Protein AF-A0A317MEE3-F1 (afdb_monomer_lite)

pLDDT: mean 72.63, std 11.39, range [34.5, 89.0]

Foldseek 3Di:
DPPVVVVVVLVVQLVVQLVVQLVVLLVVLVPDPPPDPVSVVSNVCSNVVSNVRSVVVSVVVVVVVVVVVVVVVVVVLVVQVVVLVVVVVDPPDDPVVSVVSVVVSVVVVVVVVVVVVVVVVD

Secondary structure (DSSP, 8-state):
--HHHHHHHHHHHHHHHHHHHHHHHHHHHHTS-TT-THHHHHHHHHHHHHHHHHHHHHHHHHHHHHHHHHHHHHHHHHHHHHHHHHHTTSTT--HHHHHHHHHHHHHHHHHHHHHHHHHHH-

Sequence (122 aa):
MDQMTSHHESQTYAHIVGACSGTLILVIAREIPDTYWIKSYLIMTAPSISVYLSTIANEIKSYVIKRYHHVKSLREERRIIRRIKALNKYPHVTDKDINLLTKMVSDARIREIKKMINSLVD

Radius of gyration: 25.65 Å; chains: 1; bounding box: 55×22×71 Å

Structure (mmCIF, N/CA/C/O backbone):
data_AF-A0A317MEE3-F1
#
_entry.id   AF-A0A317MEE3-F1
#
loop_
_atom_site.group_PDB
_atom_site.id
_atom_site.type_symbol
_atom_site.label_atom_id
_atom_site.label_alt_id
_atom_site.label_comp_id
_atom_site.label_asym_id
_atom_site.label_entity_id
_atom_site.label_seq_id
_atom_site.pdbx_PDB_ins_code
_atom_site.Cartn_x
_atom_site.Cartn_y
_atom_site.Cartn_z
_atom_site.occupancy
_atom_site.B_iso_or_equiv
_atom_site.auth_seq_id
_atom_site.auth_comp_id
_atom_site.auth_asym_id
_atom_site.auth_atom_id
_atom_site.pdbx_PDB_model_num
ATOM 1 N N . MET A 1 1 ? 9.757 -12.277 10.134 1.00 40.19 1 MET A N 1
ATOM 2 C CA . MET A 1 1 ? 10.033 -13.209 9.017 1.00 40.19 1 MET A CA 1
ATOM 3 C C . MET A 1 1 ? 9.359 -12.785 7.699 1.00 40.19 1 MET A C 1
ATOM 5 O O . MET A 1 1 ? 9.408 -13.558 6.759 1.00 40.19 1 MET A O 1
ATOM 9 N N . ASP A 1 2 ? 8.845 -11.548 7.564 1.00 42.22 2 ASP A N 1
ATOM 10 C CA . ASP A 1 2 ? 8.135 -11.079 6.347 1.00 42.22 2 ASP A CA 1
ATOM 11 C C . ASP A 1 2 ? 8.980 -10.230 5.373 1.00 42.22 2 ASP A C 1
ATOM 13 O O . ASP A 1 2 ? 8.515 -9.852 4.301 1.00 42.22 2 ASP A O 1
ATOM 17 N N . GLN A 1 3 ? 10.231 -9.900 5.716 1.00 39.50 3 GLN A N 1
ATOM 18 C CA . GLN A 1 3 ? 11.113 -9.110 4.839 1.00 39.50 3 GLN A CA 1
ATOM 19 C C . GLN A 1 3 ? 11.786 -9.940 3.735 1.00 39.50 3 GLN A C 1
ATOM 21 O O . GLN A 1 3 ? 12.207 -9.385 2.724 1.00 39.50 3 GLN A O 1
ATOM 26 N N . MET A 1 4 ? 11.883 -11.263 3.900 1.00 34.50 4 MET A N 1
ATOM 27 C CA . MET A 1 4 ? 12.618 -12.120 2.962 1.00 34.50 4 MET A CA 1
ATOM 28 C C . MET A 1 4 ? 11.780 -12.502 1.731 1.00 34.50 4 MET A C 1
ATOM 30 O O . MET A 1 4 ? 12.324 -12.701 0.649 1.00 34.50 4 MET A O 1
ATOM 34 N N . THR A 1 5 ? 10.451 -12.528 1.861 1.00 49.00 5 THR A N 1
ATOM 35 C CA . THR A 1 5 ? 9.514 -12.822 0.763 1.00 49.00 5 THR A CA 1
ATOM 36 C C . THR A 1 5 ? 9.266 -11.609 -0.137 1.00 49.00 5 THR A C 1
ATOM 38 O O . THR A 1 5 ? 9.173 -11.758 -1.353 1.00 49.00 5 THR A O 1
ATOM 41 N N . SER A 1 6 ? 9.247 -10.394 0.423 1.00 49.41 6 SER A N 1
ATOM 42 C CA . SER A 1 6 ? 9.009 -9.163 -0.347 1.00 49.41 6 SER A CA 1
ATOM 43 C C . SER A 1 6 ? 10.169 -8.801 -1.282 1.00 49.41 6 SER A C 1
ATOM 45 O O . SER A 1 6 ? 9.936 -8.344 -2.404 1.00 49.41 6 SER A O 1
ATOM 47 N N . HIS A 1 7 ? 11.416 -9.057 -0.867 1.00 50.28 7 HIS A N 1
ATOM 48 C CA . HIS A 1 7 ? 12.593 -8.881 -1.720 1.00 50.28 7 HIS A CA 1
ATOM 49 C C . HIS A 1 7 ? 12.608 -9.864 -2.890 1.00 50.28 7 HIS A C 1
ATOM 51 O O . HIS A 1 7 ? 12.935 -9.465 -4.007 1.00 50.28 7 HIS A O 1
ATOM 57 N N . HIS A 1 8 ? 12.205 -11.116 -2.660 1.00 50.62 8 HIS A N 1
ATOM 58 C CA . HIS A 1 8 ? 12.181 -12.126 -3.711 1.00 50.62 8 HIS A CA 1
ATOM 59 C C . HIS A 1 8 ? 11.106 -11.816 -4.763 1.00 50.62 8 HIS A C 1
ATOM 61 O O . HIS A 1 8 ? 11.408 -11.790 -5.951 1.00 50.62 8 HIS A O 1
ATOM 67 N N . GLU A 1 9 ? 9.893 -11.435 -4.347 1.00 54.97 9 GLU A N 1
ATOM 68 C CA . GLU A 1 9 ? 8.829 -11.017 -5.274 1.00 54.97 9 GLU A CA 1
ATOM 69 C C . GLU A 1 9 ? 9.159 -9.725 -6.037 1.00 54.97 9 GLU A C 1
ATOM 71 O O . GLU A 1 9 ? 8.780 -9.567 -7.200 1.00 54.97 9 GLU A O 1
ATOM 76 N N . SER A 1 10 ? 9.853 -8.780 -5.394 1.00 54.75 10 SER A N 1
ATOM 77 C CA . SER A 1 10 ? 10.308 -7.543 -6.037 1.00 54.75 10 SER A CA 1
ATOM 78 C C . SER A 1 10 ? 11.385 -7.825 -7.090 1.00 54.75 10 SER A C 1
ATOM 80 O O . SER A 1 10 ? 11.297 -7.297 -8.198 1.00 54.75 10 SER A O 1
ATOM 82 N N . GLN A 1 11 ? 12.333 -8.720 -6.795 1.00 59.03 11 GLN A N 1
ATOM 83 C CA . GLN A 1 11 ? 13.357 -9.160 -7.746 1.00 59.03 11 GLN A CA 1
ATOM 84 C C . GLN A 1 11 ? 12.752 -9.943 -8.915 1.00 59.03 11 GLN A C 1
ATOM 86 O O . GLN A 1 11 ? 13.044 -9.633 -10.066 1.00 59.03 11 GLN A O 1
ATOM 91 N N . THR A 1 12 ? 11.853 -10.898 -8.664 1.00 60.41 12 THR A N 1
ATOM 92 C CA . THR A 1 12 ? 11.181 -11.660 -9.728 1.00 60.41 12 THR A CA 1
ATOM 93 C C . THR A 1 12 ? 10.375 -10.747 -10.653 1.00 60.41 12 THR A C 1
ATOM 95 O O . THR A 1 12 ? 10.447 -10.886 -11.872 1.00 60.41 12 THR A O 1
ATOM 98 N N . TYR A 1 13 ? 9.658 -9.762 -10.105 1.00 57.88 13 TYR A N 1
ATOM 99 C CA . TYR A 1 13 ? 8.914 -8.788 -10.904 1.00 57.88 13 TYR A CA 1
ATOM 100 C C . TYR A 1 13 ? 9.840 -7.886 -11.734 1.00 57.88 13 TYR A C 1
ATOM 102 O O . TYR A 1 13 ? 9.590 -7.681 -12.920 1.00 57.88 13 TYR A O 1
ATOM 110 N N . ALA A 1 14 ? 10.935 -7.404 -11.142 1.00 58.25 14 ALA A N 1
ATOM 111 C CA . ALA A 1 14 ? 11.968 -6.634 -11.831 1.00 58.25 14 ALA A CA 1
ATOM 112 C C . ALA A 1 14 ? 12.597 -7.417 -12.999 1.00 58.25 14 ALA A C 1
ATOM 114 O O . ALA A 1 14 ? 12.735 -6.893 -14.103 1.00 58.25 14 ALA A O 1
ATOM 115 N N . HIS A 1 15 ? 12.897 -8.702 -12.796 1.00 58.69 15 HIS A N 1
ATOM 116 C CA . HIS A 1 15 ? 13.420 -9.576 -13.846 1.00 58.69 15 HIS A CA 1
ATOM 117 C C . HIS A 1 15 ? 12.414 -9.810 -14.979 1.00 58.69 15 HIS A C 1
ATOM 119 O O . HIS A 1 15 ? 12.797 -9.754 -16.146 1.00 58.69 15 HIS A O 1
ATOM 125 N N . ILE A 1 16 ? 11.133 -10.022 -14.664 1.00 63.50 16 ILE A N 1
ATOM 126 C CA . ILE A 1 16 ? 10.081 -10.216 -15.675 1.00 63.50 16 ILE A CA 1
ATOM 127 C C . ILE A 1 16 ? 9.852 -8.928 -16.477 1.00 63.50 16 ILE A C 1
ATOM 129 O O . ILE A 1 16 ? 9.794 -8.970 -17.703 1.00 63.50 16 ILE A O 1
ATOM 133 N N . VAL A 1 17 ? 9.772 -7.772 -15.813 1.00 62.69 17 VAL A N 1
ATOM 134 C CA . VAL A 1 17 ? 9.616 -6.468 -16.480 1.00 62.69 17 VAL A CA 1
ATOM 135 C C . VAL A 1 17 ? 10.856 -6.124 -17.303 1.00 62.69 17 VAL A C 1
ATOM 137 O O . VAL A 1 17 ? 10.729 -5.638 -18.427 1.00 62.69 17 VAL A O 1
ATOM 140 N N . GLY A 1 18 ? 12.049 -6.432 -16.798 1.00 60.69 18 GLY A N 1
ATOM 141 C CA . GLY A 1 18 ? 13.298 -6.277 -17.534 1.00 60.69 18 GLY A CA 1
ATOM 142 C C . GLY A 1 18 ? 13.337 -7.146 -18.798 1.00 60.69 18 GLY A C 1
ATOM 143 O O . GLY A 1 18 ? 13.599 -6.648 -19.895 1.00 60.69 18 GLY A O 1
ATOM 144 N N . ALA A 1 19 ? 12.987 -8.427 -18.686 1.00 64.69 19 ALA A N 1
ATOM 145 C CA . ALA A 1 19 ? 12.954 -9.349 -19.820 1.00 64.69 19 ALA A CA 1
ATOM 146 C C . ALA A 1 19 ? 11.881 -8.971 -20.859 1.00 64.69 19 ALA A C 1
ATOM 148 O O . ALA A 1 19 ? 12.162 -8.947 -22.060 1.00 64.69 19 ALA A O 1
ATOM 149 N N . CYS A 1 20 ? 10.672 -8.609 -20.417 1.00 62.75 20 CYS A N 1
ATOM 150 C CA . CYS A 1 20 ? 9.588 -8.170 -21.302 1.00 62.75 20 CYS A CA 1
ATOM 151 C C . CYS A 1 20 ? 9.892 -6.830 -21.987 1.00 62.75 20 CYS A C 1
ATOM 153 O O . CYS A 1 20 ? 9.586 -6.657 -23.161 1.00 62.75 20 CYS A O 1
ATOM 155 N N . SER A 1 21 ? 10.519 -5.878 -21.292 1.00 61.44 21 SER A N 1
ATOM 156 C CA . SER A 1 21 ? 10.883 -4.586 -21.891 1.00 61.44 21 SER A CA 1
ATOM 157 C C . SER A 1 21 ? 12.034 -4.714 -22.890 1.00 61.44 21 SER A C 1
ATOM 159 O O . SER A 1 21 ? 11.952 -4.155 -23.980 1.00 61.44 21 SER A O 1
ATOM 161 N N . GLY A 1 22 ? 13.068 -5.503 -22.579 1.00 64.56 22 GLY A N 1
ATOM 162 C CA . GLY A 1 22 ? 14.185 -5.749 -23.497 1.00 64.56 22 GLY A CA 1
ATOM 163 C C . GLY A 1 22 ? 13.748 -6.469 -24.776 1.00 64.56 22 GLY A C 1
ATOM 164 O O . GLY A 1 22 ? 14.172 -6.103 -25.872 1.00 64.56 22 GLY A O 1
ATOM 165 N N . THR A 1 23 ? 12.841 -7.443 -24.658 1.00 69.19 23 THR A N 1
ATOM 166 C CA . THR A 1 23 ? 12.260 -8.134 -25.821 1.00 69.19 23 THR A CA 1
ATOM 167 C C . THR A 1 23 ? 11.364 -7.217 -26.652 1.00 69.19 23 THR A C 1
ATOM 169 O O . THR A 1 23 ? 11.473 -7.238 -27.875 1.00 69.19 23 THR A O 1
ATOM 172 N N . LEU A 1 24 ? 10.556 -6.348 -26.033 1.00 67.25 24 LEU A N 1
ATOM 173 C CA . LEU A 1 24 ? 9.744 -5.365 -26.758 1.00 67.25 24 LEU A CA 1
ATOM 174 C C . LEU A 1 24 ? 10.613 -4.366 -27.544 1.00 67.25 24 LEU A C 1
ATOM 176 O O . LEU A 1 24 ? 10.334 -4.086 -28.708 1.00 67.25 24 LEU A O 1
ATOM 180 N N . ILE A 1 25 ? 11.697 -3.873 -26.935 1.00 66.44 25 ILE A N 1
ATOM 181 C CA . ILE A 1 25 ? 12.644 -2.954 -27.587 1.00 66.44 25 ILE A CA 1
ATOM 182 C C . ILE A 1 25 ? 13.333 -3.639 -28.774 1.00 66.44 25 ILE A C 1
ATOM 184 O O . ILE A 1 25 ? 13.480 -3.026 -29.827 1.00 66.44 25 ILE A O 1
ATOM 188 N N . LEU A 1 26 ? 13.702 -4.917 -28.645 1.00 65.12 26 LEU A N 1
ATOM 189 C CA . LEU A 1 26 ? 14.283 -5.703 -29.739 1.00 65.12 26 LEU A CA 1
ATOM 190 C C . LEU A 1 26 ? 13.292 -5.960 -30.882 1.00 65.12 26 LEU A C 1
ATOM 192 O O . LEU A 1 26 ? 13.689 -5.923 -32.046 1.00 65.12 26 LEU A O 1
ATOM 196 N N . VAL A 1 27 ? 12.015 -6.205 -30.574 1.00 71.00 27 VAL A N 1
ATOM 197 C CA . VAL A 1 27 ? 10.959 -6.365 -31.588 1.00 71.00 27 VAL A CA 1
ATOM 198 C C . VAL A 1 27 ? 10.742 -5.055 -32.347 1.00 71.00 27 VAL A C 1
ATOM 200 O O . VAL A 1 27 ? 10.731 -5.064 -33.573 1.00 71.00 27 VAL A O 1
ATOM 203 N N . ILE A 1 28 ? 10.676 -3.921 -31.646 1.00 68.75 28 ILE A N 1
ATOM 204 C CA . ILE A 1 28 ? 10.561 -2.595 -32.274 1.00 68.75 28 ILE A CA 1
ATOM 205 C C . ILE A 1 28 ? 11.814 -2.274 -33.098 1.00 68.75 28 ILE A C 1
ATOM 207 O O . ILE A 1 28 ? 11.708 -1.774 -34.213 1.00 68.75 28 ILE A O 1
ATOM 211 N N . ALA A 1 29 ? 13.007 -2.607 -32.596 1.00 63.47 29 ALA A N 1
ATOM 212 C CA . ALA A 1 29 ? 14.255 -2.413 -33.329 1.00 63.47 29 ALA A CA 1
ATOM 213 C C . ALA A 1 29 ? 14.310 -3.243 -34.623 1.00 63.47 29 ALA A C 1
ATOM 215 O O . ALA A 1 29 ? 14.901 -2.794 -35.603 1.00 63.47 29 ALA A O 1
ATOM 216 N N . ARG A 1 30 ? 13.700 -4.437 -34.654 1.00 63.53 30 ARG A N 1
ATOM 217 C CA . ARG A 1 30 ? 13.648 -5.293 -35.852 1.00 63.53 30 ARG A CA 1
ATOM 218 C C . ARG A 1 30 ? 12.810 -4.702 -36.985 1.00 63.53 30 ARG A C 1
ATOM 220 O O . ARG A 1 30 ? 13.190 -4.898 -38.133 1.00 63.53 30 ARG A O 1
ATOM 227 N N . GLU A 1 31 ? 11.759 -3.954 -36.665 1.00 70.12 31 GLU A N 1
ATOM 228 C CA . GLU A 1 31 ? 10.894 -3.267 -37.640 1.00 70.12 31 GLU A CA 1
ATOM 229 C C . GLU A 1 31 ? 11.539 -2.000 -38.239 1.00 70.12 31 GLU A C 1
ATOM 231 O O . GLU A 1 31 ? 11.042 -1.440 -39.215 1.00 70.12 31 GLU A O 1
ATOM 236 N N . ILE A 1 32 ? 12.667 -1.533 -37.688 1.00 68.50 32 ILE A N 1
ATOM 237 C CA . ILE A 1 32 ? 13.400 -0.377 -38.219 1.00 68.50 32 ILE A CA 1
ATOM 238 C C . ILE A 1 32 ? 14.340 -0.841 -39.351 1.00 68.50 32 ILE A C 1
ATOM 240 O O . ILE A 1 32 ? 15.099 -1.801 -39.152 1.00 68.50 32 ILE A O 1
ATOM 244 N N . PRO A 1 33 ? 14.352 -0.164 -40.519 1.00 68.88 33 PRO A N 1
ATOM 245 C CA . PRO A 1 33 ? 15.286 -0.462 -41.603 1.00 68.88 33 PRO A CA 1
ATOM 246 C C . PRO A 1 33 ? 16.749 -0.353 -41.148 1.00 68.88 33 PRO A C 1
ATOM 248 O O . PRO A 1 33 ? 17.118 0.597 -40.453 1.00 68.88 33 PRO A O 1
ATOM 251 N N . ASP A 1 34 ? 17.599 -1.289 -41.580 1.00 63.00 34 ASP A N 1
ATOM 252 C CA . ASP A 1 34 ? 19.028 -1.355 -41.206 1.00 63.00 34 ASP A CA 1
ATOM 253 C C . ASP A 1 34 ? 19.854 -0.135 -41.655 1.00 63.00 34 ASP A C 1
ATOM 255 O O . ASP A 1 34 ? 20.977 0.067 -41.198 1.00 63.00 34 ASP A O 1
ATOM 259 N N . THR A 1 35 ? 19.290 0.722 -42.506 1.00 66.69 35 THR A N 1
ATOM 260 C CA . THR A 1 35 ? 19.868 2.002 -42.931 1.00 66.69 35 THR A CA 1
ATOM 261 C C . THR A 1 35 ? 19.934 3.053 -41.820 1.00 66.69 35 THR A C 1
ATOM 263 O O . THR A 1 35 ? 20.653 4.041 -41.967 1.00 66.69 35 THR A O 1
ATOM 266 N N . TYR A 1 36 ? 19.220 2.872 -40.703 1.00 64.25 36 TYR A N 1
ATOM 267 C CA . TYR A 1 36 ? 19.231 3.824 -39.594 1.00 64.25 36 TYR A CA 1
ATOM 268 C C . TYR A 1 36 ? 20.197 3.405 -38.482 1.00 64.25 36 TYR A C 1
ATOM 270 O O . TYR A 1 36 ? 19.951 2.467 -37.727 1.00 64.25 36 TYR A O 1
ATOM 278 N N . TRP A 1 37 ? 21.241 4.211 -38.293 1.00 66.88 37 TRP A N 1
ATOM 279 C CA . TRP A 1 37 ? 22.167 4.195 -37.152 1.00 66.88 37 TRP A CA 1
ATOM 280 C C . TRP A 1 37 ? 21.484 4.089 -35.774 1.00 66.88 37 TRP A C 1
ATOM 282 O O . TRP A 1 37 ? 22.021 3.462 -34.861 1.00 66.88 37 TRP A O 1
ATOM 292 N N . ILE A 1 38 ? 20.267 4.625 -35.636 1.00 68.06 38 ILE A N 1
ATOM 293 C CA . ILE A 1 38 ? 19.434 4.532 -34.427 1.00 68.06 38 ILE A CA 1
ATOM 294 C C . ILE A 1 38 ? 19.149 3.082 -34.003 1.00 68.06 38 ILE A C 1
ATOM 296 O O . ILE A 1 38 ? 19.075 2.819 -32.805 1.00 68.06 38 ILE A O 1
ATOM 300 N N . LYS A 1 39 ? 19.047 2.128 -34.937 1.00 65.19 39 LYS A N 1
ATOM 301 C CA . LYS A 1 39 ? 18.773 0.714 -34.632 1.00 65.19 39 LYS A CA 1
ATOM 302 C C . LYS A 1 39 ? 19.867 0.092 -33.763 1.00 65.19 39 LYS A C 1
ATOM 304 O O . LYS A 1 39 ? 19.569 -0.517 -32.738 1.00 65.19 39 LYS A O 1
ATOM 309 N N . SER A 1 40 ? 21.132 0.310 -34.118 1.00 67.25 40 SER A N 1
ATOM 310 C CA . SER A 1 40 ? 22.280 -0.191 -3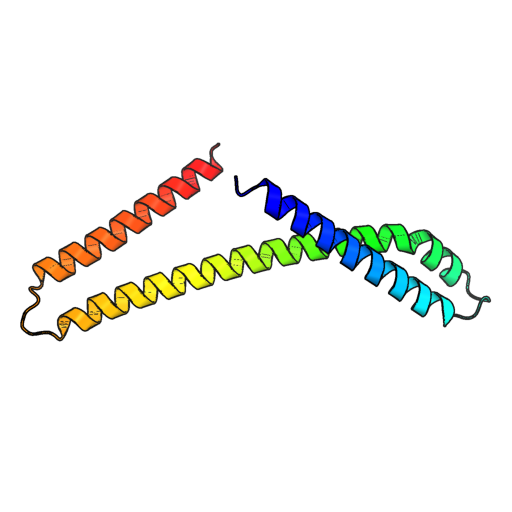3.352 1.00 67.25 40 SER A CA 1
ATOM 311 C C . SER A 1 40 ? 22.369 0.454 -31.970 1.00 67.25 40 SER A C 1
ATOM 313 O O . SER A 1 40 ? 22.601 -0.241 -30.984 1.00 67.25 40 SER A O 1
ATOM 315 N N . TYR A 1 41 ? 22.109 1.762 -31.873 1.00 70.69 41 TYR A N 1
ATOM 316 C CA . TYR A 1 41 ? 22.063 2.460 -30.585 1.00 70.69 41 TYR A CA 1
ATOM 317 C C . TYR A 1 41 ? 20.926 1.956 -29.692 1.00 70.69 41 TYR A C 1
ATOM 319 O O . TYR A 1 41 ? 21.126 1.770 -28.492 1.00 70.69 41 TYR A O 1
ATOM 327 N N . LEU A 1 42 ? 19.752 1.686 -30.261 1.00 66.12 42 LEU A N 1
ATOM 328 C CA . LEU A 1 42 ? 18.600 1.177 -29.524 1.0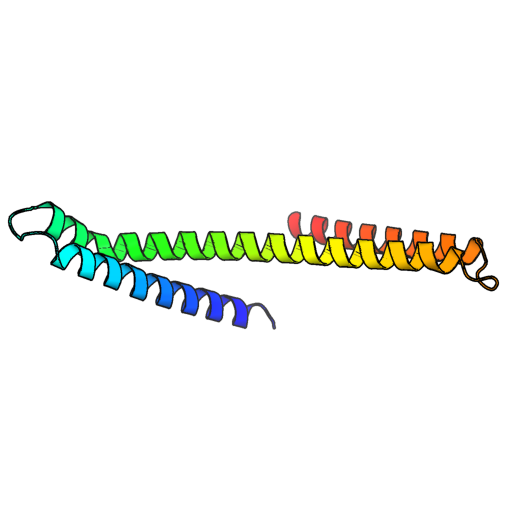0 66.12 42 LEU A CA 1
ATOM 329 C C . LEU A 1 42 ? 18.850 -0.243 -28.999 1.00 66.12 42 LEU A C 1
ATOM 331 O O . LEU A 1 42 ? 18.572 -0.520 -27.837 1.00 66.12 42 LEU A O 1
ATOM 335 N N . ILE A 1 43 ? 19.441 -1.121 -29.814 1.00 68.88 43 ILE A N 1
ATOM 336 C CA . ILE A 1 43 ? 19.810 -2.485 -29.403 1.00 68.88 43 ILE A CA 1
ATOM 337 C C . ILE A 1 43 ? 20.884 -2.451 -28.308 1.00 68.88 43 ILE A C 1
ATOM 339 O O . ILE A 1 43 ? 20.776 -3.171 -27.318 1.00 68.88 43 ILE A O 1
ATOM 343 N N . MET A 1 44 ? 21.894 -1.589 -28.451 1.00 72.06 44 MET A N 1
ATOM 344 C CA . MET A 1 44 ? 22.991 -1.476 -27.487 1.00 72.06 44 MET A CA 1
ATOM 345 C C . MET A 1 44 ? 22.528 -0.905 -26.139 1.00 72.06 44 MET A C 1
ATOM 347 O O . MET A 1 44 ? 23.030 -1.304 -25.092 1.00 72.06 44 MET A O 1
ATOM 351 N N . THR A 1 45 ? 21.551 0.006 -26.154 1.00 74.94 45 THR A N 1
ATOM 352 C CA . THR A 1 45 ? 20.994 0.635 -24.943 1.00 74.94 45 THR A CA 1
ATOM 353 C C . THR A 1 45 ? 19.800 -0.120 -24.356 1.00 74.94 45 THR A C 1
ATOM 355 O O . THR A 1 45 ? 19.413 0.154 -23.219 1.00 74.94 45 THR A O 1
ATOM 358 N N . ALA A 1 46 ? 19.247 -1.112 -25.066 1.00 70.56 46 ALA A N 1
ATOM 359 C CA . ALA A 1 46 ? 18.110 -1.914 -24.613 1.00 70.56 46 ALA A CA 1
ATOM 360 C C . ALA A 1 46 ? 18.300 -2.546 -23.217 1.00 70.56 46 ALA A C 1
ATOM 362 O O . ALA A 1 46 ? 17.360 -2.466 -22.421 1.00 70.56 46 ALA A O 1
ATOM 363 N N . PRO A 1 47 ? 19.476 -3.104 -22.848 1.00 71.50 47 PRO A N 1
ATOM 364 C CA . PRO A 1 47 ? 19.700 -3.622 -21.497 1.00 71.50 47 PRO A CA 1
ATOM 365 C C . PRO A 1 47 ? 19.619 -2.522 -20.429 1.00 71.50 47 PRO A C 1
ATOM 367 O O . PRO A 1 47 ? 19.023 -2.720 -19.375 1.00 71.50 47 PRO A O 1
ATOM 370 N N . SER A 1 48 ? 20.163 -1.335 -20.708 1.00 74.69 48 SER A N 1
ATOM 371 C CA . SER A 1 48 ? 20.150 -0.200 -19.777 1.00 74.69 48 SER A CA 1
ATOM 372 C C . SER A 1 48 ? 18.747 0.383 -19.597 1.00 74.69 48 SER A C 1
ATOM 374 O O . SER A 1 48 ? 18.333 0.667 -18.475 1.00 74.69 48 SER A O 1
ATOM 376 N N . ILE A 1 49 ? 17.991 0.512 -20.690 1.00 73.38 49 ILE A N 1
ATOM 377 C CA . ILE A 1 49 ? 16.600 0.985 -20.672 1.00 73.38 49 ILE A CA 1
ATOM 378 C C . ILE A 1 49 ? 15.708 -0.015 -19.928 1.00 73.38 49 ILE A C 1
ATOM 380 O O . ILE A 1 49 ? 14.853 0.383 -19.143 1.00 73.38 49 ILE A O 1
ATOM 384 N N . SER A 1 50 ? 15.943 -1.312 -20.123 1.00 72.00 50 SER A N 1
ATOM 385 C CA . SER A 1 50 ? 15.246 -2.394 -19.427 1.00 72.00 50 SER A CA 1
ATOM 386 C C . SER A 1 50 ? 15.452 -2.339 -17.907 1.00 72.00 50 SER A C 1
ATOM 388 O O . SER A 1 50 ? 14.480 -2.379 -17.146 1.00 72.00 50 SER A O 1
ATOM 390 N N . VAL A 1 51 ? 16.697 -2.148 -17.454 1.00 75.50 51 VAL A N 1
ATOM 391 C CA . VAL A 1 51 ? 17.002 -1.952 -16.027 1.00 75.50 51 VAL A CA 1
ATOM 392 C C . VAL A 1 51 ? 16.310 -0.696 -15.499 1.00 75.50 51 VAL A C 1
ATOM 394 O O . VAL A 1 51 ? 15.672 -0.746 -14.452 1.00 75.50 51 VAL A O 1
ATOM 397 N N . TYR A 1 52 ? 16.362 0.411 -16.242 1.00 75.31 52 TYR A N 1
ATOM 398 C CA . TYR A 1 52 ? 15.731 1.667 -15.841 1.00 75.31 52 TYR A CA 1
ATOM 399 C C . TYR A 1 52 ? 14.201 1.554 -15.711 1.00 75.31 52 TYR A C 1
ATOM 401 O O . TYR A 1 52 ? 13.632 1.977 -14.701 1.00 75.31 52 TYR A O 1
ATOM 409 N N . LEU A 1 53 ? 13.532 0.916 -16.679 1.00 72.50 53 LEU A N 1
ATOM 410 C CA . LEU A 1 53 ? 12.093 0.644 -16.612 1.00 72.50 53 LEU A CA 1
ATOM 411 C C . LEU A 1 53 ? 11.735 -0.244 -15.422 1.00 72.50 53 LEU A C 1
ATOM 413 O O . LEU A 1 53 ? 10.721 -0.011 -14.769 1.00 72.50 53 LEU A O 1
ATOM 417 N N . SER A 1 54 ? 12.556 -1.252 -15.136 1.00 73.25 54 SER A N 1
ATOM 418 C CA . SER A 1 54 ? 12.354 -2.130 -13.988 1.00 73.25 54 SER A CA 1
ATOM 419 C C . SER A 1 54 ? 12.420 -1.357 -12.666 1.00 73.25 54 SER A C 1
ATOM 421 O O . SER A 1 54 ? 11.560 -1.540 -11.800 1.00 73.25 54 SER A O 1
ATOM 423 N N . THR A 1 55 ? 13.382 -0.441 -12.519 1.00 76.56 55 THR A N 1
ATOM 424 C CA . THR A 1 55 ? 13.508 0.409 -11.326 1.00 76.56 55 THR A CA 1
ATOM 425 C C . THR A 1 55 ? 12.277 1.296 -11.146 1.00 76.56 55 THR A C 1
ATOM 427 O O . THR A 1 55 ? 11.665 1.283 -10.078 1.00 76.56 55 THR A O 1
ATOM 430 N N . ILE A 1 56 ? 11.840 1.976 -12.212 1.00 76.44 56 ILE A N 1
ATOM 431 C CA . ILE A 1 56 ? 10.635 2.820 -12.190 1.00 76.44 56 ILE A CA 1
ATOM 432 C C . ILE A 1 56 ? 9.388 1.992 -11.869 1.00 76.44 56 ILE A C 1
ATOM 434 O O . ILE A 1 56 ? 8.564 2.389 -11.045 1.00 76.44 56 ILE A O 1
ATOM 438 N N . ALA A 1 57 ? 9.232 0.822 -12.487 1.00 74.50 57 ALA A N 1
ATOM 439 C CA . ALA A 1 57 ? 8.085 -0.045 -12.244 1.00 74.50 57 ALA A CA 1
ATOM 440 C C . ALA A 1 57 ? 8.026 -0.510 -10.781 1.00 74.50 57 ALA A C 1
ATOM 442 O O . ALA A 1 57 ? 6.940 -0.589 -10.200 1.00 74.50 57 ALA A O 1
ATOM 443 N N . ASN A 1 58 ? 9.180 -0.781 -10.167 1.00 76.69 58 ASN A N 1
ATOM 444 C CA . ASN A 1 58 ? 9.258 -1.159 -8.762 1.00 76.69 58 ASN A CA 1
ATOM 445 C C . ASN A 1 58 ? 8.932 0.021 -7.830 1.00 76.69 58 ASN A C 1
ATOM 447 O O . ASN A 1 58 ? 8.188 -0.148 -6.861 1.00 76.69 58 ASN A O 1
ATOM 451 N N . GLU A 1 59 ? 9.403 1.229 -8.150 1.00 75.44 59 GLU A N 1
ATOM 452 C CA . GLU A 1 59 ? 9.043 2.448 -7.418 1.00 75.44 59 GLU A CA 1
ATOM 453 C C . GLU A 1 59 ? 7.538 2.722 -7.484 1.00 75.44 59 GLU A C 1
ATOM 455 O O . GLU A 1 59 ? 6.900 2.898 -6.441 1.00 75.44 59 GLU A O 1
ATOM 460 N N . ILE A 1 60 ? 6.943 2.656 -8.679 1.00 74.75 60 ILE A N 1
ATOM 461 C CA . ILE A 1 60 ? 5.498 2.825 -8.880 1.00 74.75 60 ILE A CA 1
ATOM 462 C C . ILE A 1 60 ? 4.728 1.765 -8.091 1.00 74.75 60 ILE A C 1
ATOM 464 O O . ILE A 1 60 ? 3.796 2.102 -7.360 1.00 74.75 60 ILE A O 1
ATOM 468 N N . LYS A 1 61 ? 5.133 0.490 -8.173 1.00 74.88 61 LYS A N 1
ATOM 469 C CA . LYS A 1 61 ? 4.518 -0.598 -7.399 1.00 74.88 61 LYS A CA 1
ATOM 470 C C . LYS A 1 61 ? 4.575 -0.296 -5.901 1.00 74.88 61 LYS A C 1
ATOM 472 O O . LYS A 1 61 ? 3.555 -0.398 -5.220 1.00 74.88 61 LYS A O 1
ATOM 477 N N . SER A 1 62 ? 5.729 0.130 -5.390 1.00 75.44 62 SER A N 1
ATOM 478 C CA . SER A 1 62 ? 5.897 0.466 -3.973 1.00 75.44 62 SER A CA 1
ATOM 479 C C . SER A 1 62 ? 4.995 1.630 -3.539 1.00 75.44 62 SER A C 1
ATOM 481 O O . SER A 1 62 ? 4.371 1.571 -2.476 1.00 75.44 62 SER A O 1
ATOM 483 N N . TYR A 1 63 ? 4.856 2.655 -4.385 1.00 74.31 63 TYR A N 1
ATOM 484 C CA . TYR A 1 63 ? 4.017 3.817 -4.121 1.00 74.31 63 TYR A CA 1
ATOM 485 C C . TYR A 1 63 ? 2.531 3.444 -4.118 1.00 74.31 63 TYR A C 1
ATOM 487 O O . TYR A 1 63 ? 1.799 3.790 -3.189 1.00 74.31 63 TYR A O 1
ATOM 495 N N . VAL A 1 64 ? 2.091 2.679 -5.120 1.00 75.62 64 VAL A N 1
ATOM 496 C CA . VAL A 1 64 ? 0.701 2.224 -5.258 1.00 75.62 64 VAL A CA 1
ATOM 497 C C . VAL A 1 64 ? 0.308 1.307 -4.105 1.00 75.62 64 VAL A C 1
ATOM 499 O O . VAL A 1 64 ? -0.761 1.497 -3.528 1.00 75.62 64 VAL A O 1
ATOM 502 N N . ILE A 1 65 ? 1.170 0.367 -3.710 1.00 77.31 65 ILE A N 1
ATOM 503 C CA . ILE A 1 65 ? 0.913 -0.532 -2.577 1.00 77.31 65 ILE A CA 1
ATOM 504 C C . ILE A 1 65 ? 0.768 0.276 -1.282 1.00 77.31 65 ILE A C 1
ATOM 506 O O . ILE A 1 65 ? -0.241 0.140 -0.585 1.00 77.31 65 ILE A O 1
ATOM 510 N N . LYS A 1 66 ? 1.710 1.181 -0.982 1.00 75.69 66 LYS A N 1
ATOM 511 C CA . LYS A 1 66 ? 1.633 2.050 0.207 1.00 75.69 66 LYS A CA 1
ATOM 512 C C . LYS A 1 66 ? 0.349 2.884 0.216 1.00 75.69 66 LYS A C 1
ATOM 514 O O . LYS A 1 66 ? -0.350 2.943 1.230 1.00 75.69 66 LYS A O 1
ATOM 519 N N . ARG A 1 67 ? -0.008 3.485 -0.924 1.00 76.44 67 ARG A N 1
ATOM 520 C CA . ARG A 1 67 ? -1.237 4.277 -1.081 1.00 76.44 67 ARG A CA 1
ATOM 521 C C . ARG A 1 67 ? -2.488 3.419 -0.890 1.00 76.44 67 ARG A C 1
ATOM 523 O O . ARG A 1 67 ? -3.414 3.842 -0.203 1.00 76.44 67 ARG A O 1
ATOM 530 N N . TYR A 1 68 ? -2.512 2.213 -1.452 1.00 79.44 68 TYR A N 1
ATOM 531 C CA . TYR A 1 68 ? -3.629 1.281 -1.333 1.00 79.44 68 TYR A CA 1
ATOM 532 C C . TYR A 1 68 ? -3.851 0.845 0.117 1.00 79.44 68 TYR A C 1
ATOM 534 O O . TYR A 1 68 ? -4.981 0.905 0.604 1.00 79.44 68 TYR A O 1
ATOM 542 N N . HIS A 1 69 ? -2.787 0.478 0.837 1.00 78.31 69 HIS A N 1
ATOM 543 C CA . HIS A 1 69 ? -2.881 0.133 2.257 1.00 78.31 69 HIS A CA 1
ATOM 544 C C . HIS A 1 69 ? -3.391 1.303 3.100 1.00 78.31 69 HIS A C 1
ATOM 546 O O . HIS A 1 69 ? -4.269 1.102 3.938 1.00 78.31 69 HIS A O 1
ATOM 552 N N . HIS A 1 70 ? -2.928 2.526 2.827 1.00 76.75 70 HIS A N 1
ATOM 553 C CA . HIS A 1 70 ? -3.420 3.724 3.506 1.00 76.75 70 HIS A CA 1
ATOM 554 C C . HIS A 1 70 ? -4.912 3.983 3.236 1.00 76.75 70 HIS A C 1
ATOM 556 O O . HIS A 1 70 ? -5.686 4.278 4.143 1.00 76.75 70 HIS A O 1
ATOM 562 N N . VAL A 1 71 ? -5.365 3.825 1.991 1.00 77.81 71 VAL A N 1
ATOM 563 C CA . VAL A 1 71 ? -6.791 3.967 1.654 1.00 77.81 71 VAL A CA 1
ATOM 564 C C . VAL A 1 71 ? -7.627 2.858 2.301 1.00 77.81 71 VAL A C 1
ATOM 566 O O . VAL A 1 71 ? -8.742 3.115 2.766 1.00 77.81 71 VAL A O 1
ATOM 569 N N . LYS A 1 72 ? -7.102 1.629 2.363 1.00 83.62 72 LYS A N 1
ATOM 570 C CA . LYS A 1 72 ? -7.766 0.494 3.010 1.00 83.62 72 LYS A CA 1
ATOM 571 C C . LYS A 1 72 ? -7.944 0.732 4.512 1.00 83.62 72 LYS A C 1
ATOM 573 O O . LYS A 1 72 ? -9.066 0.573 4.993 1.00 83.62 72 LYS A O 1
ATOM 578 N N . SER A 1 73 ? -6.905 1.182 5.222 1.00 79.44 73 SER A N 1
ATOM 579 C CA . SER A 1 73 ? -6.998 1.472 6.660 1.00 79.44 73 SER A CA 1
ATOM 580 C C . SER A 1 73 ? -8.004 2.591 6.946 1.00 79.44 73 SER A C 1
ATOM 582 O O . SER A 1 73 ? -8.897 2.420 7.774 1.00 79.44 73 SER A O 1
ATOM 584 N N . LEU A 1 74 ? -7.988 3.677 6.163 1.00 80.75 74 LEU A N 1
ATOM 585 C CA . LEU A 1 74 ? -8.986 4.750 6.268 1.00 80.75 74 LEU A CA 1
ATOM 586 C C . LEU A 1 74 ? -10.422 4.251 6.044 1.00 80.75 74 LEU A C 1
ATOM 588 O O . LEU A 1 74 ? -11.373 4.748 6.657 1.00 80.75 74 LEU A O 1
ATOM 592 N N . ARG A 1 75 ? -10.621 3.277 5.149 1.00 84.12 75 ARG A N 1
ATOM 593 C CA . ARG A 1 75 ? -11.943 2.689 4.892 1.00 84.12 75 ARG A CA 1
ATOM 594 C C . ARG A 1 75 ? -12.428 1.855 6.077 1.00 84.12 75 ARG A C 1
ATOM 596 O O . ARG A 1 75 ? -13.619 1.903 6.395 1.00 84.12 75 ARG A O 1
ATOM 603 N N . GLU A 1 76 ? -11.532 1.113 6.717 1.00 81.44 76 GLU A N 1
ATOM 604 C CA . GLU A 1 76 ? -11.824 0.326 7.917 1.00 81.44 76 GLU A CA 1
ATOM 605 C C . GLU A 1 76 ? -12.129 1.229 9.117 1.00 81.44 76 GLU A C 1
ATOM 607 O O . GLU A 1 76 ? -13.174 1.052 9.746 1.00 81.44 76 GLU A O 1
ATOM 612 N N . GLU A 1 77 ? -11.336 2.279 9.346 1.00 80.56 77 GLU A N 1
ATOM 613 C CA . GLU A 1 77 ? -11.614 3.296 10.371 1.00 80.56 77 GLU A CA 1
ATOM 614 C C . GLU A 1 77 ? -13.003 3.920 10.188 1.00 80.56 77 GLU A C 1
ATOM 616 O O . GLU A 1 77 ? -13.818 3.960 11.114 1.00 80.56 77 GLU A O 1
ATOM 621 N N . ARG A 1 78 ? -13.330 4.356 8.962 1.00 82.94 78 ARG A N 1
ATOM 622 C CA . ARG A 1 78 ? -14.655 4.918 8.654 1.00 82.94 78 ARG A CA 1
ATOM 623 C C . ARG A 1 78 ? -15.773 3.908 8.895 1.00 82.94 78 ARG A C 1
ATOM 625 O O . ARG A 1 78 ? -16.863 4.300 9.311 1.00 82.94 78 ARG A O 1
ATOM 632 N N . ARG A 1 79 ? -15.544 2.619 8.629 1.00 88.00 79 ARG A N 1
ATOM 633 C CA . ARG A 1 79 ? -16.527 1.559 8.896 1.00 88.00 79 ARG A CA 1
ATOM 634 C C . ARG A 1 79 ? -16.756 1.392 10.399 1.00 88.00 79 ARG A C 1
ATOM 636 O O . ARG A 1 79 ? -17.912 1.273 10.799 1.00 88.00 79 ARG A O 1
ATOM 643 N N . ILE A 1 80 ? -15.700 1.425 11.212 1.00 83.19 80 ILE A N 1
ATOM 644 C CA . ILE A 1 80 ? -15.787 1.339 12.677 1.00 83.19 80 ILE A CA 1
ATOM 645 C C . ILE A 1 80 ? -16.574 2.531 13.229 1.00 83.19 80 ILE A C 1
ATOM 647 O O . ILE A 1 80 ? -17.569 2.330 13.918 1.00 83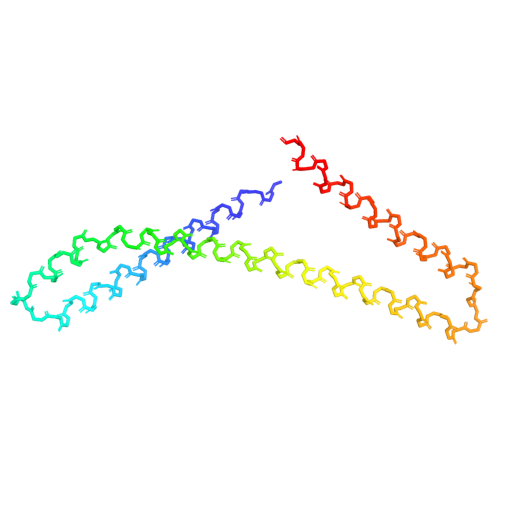.19 80 ILE A O 1
ATOM 651 N N . ILE A 1 81 ? -16.227 3.759 12.835 1.00 83.56 81 ILE A N 1
ATOM 652 C CA . ILE A 1 81 ? -16.931 4.975 13.277 1.00 83.56 81 ILE A CA 1
ATOM 653 C C . ILE A 1 81 ? -18.419 4.927 12.898 1.00 83.56 81 ILE A C 1
ATOM 655 O O . ILE A 1 81 ? -19.284 5.263 13.704 1.00 83.56 81 ILE A O 1
ATOM 659 N N . ARG A 1 82 ? -18.750 4.460 11.686 1.00 85.62 82 ARG A N 1
ATOM 660 C CA . ARG A 1 82 ? -20.153 4.288 11.268 1.00 85.62 82 ARG A CA 1
ATOM 661 C C . ARG A 1 82 ? -20.892 3.254 12.113 1.00 85.62 82 ARG A C 1
ATOM 663 O O . ARG A 1 82 ? -22.059 3.475 12.415 1.00 85.62 82 ARG A O 1
ATOM 670 N N . ARG A 1 83 ? -20.241 2.151 12.496 1.00 84.38 83 ARG A N 1
ATOM 671 C CA . ARG A 1 83 ? -20.831 1.136 13.385 1.00 84.38 83 ARG A CA 1
ATOM 672 C C . ARG A 1 83 ? -21.060 1.686 14.793 1.00 84.38 83 ARG A C 1
ATOM 674 O O . ARG A 1 83 ? -22.139 1.477 15.330 1.00 84.38 83 ARG A O 1
ATOM 681 N N . ILE A 1 84 ? -20.117 2.462 15.330 1.00 82.56 84 ILE A N 1
ATOM 682 C CA . ILE A 1 84 ? -20.271 3.176 16.612 1.00 82.56 84 ILE A CA 1
ATOM 683 C C . ILE A 1 84 ? -21.446 4.153 16.549 1.00 82.56 84 ILE A C 1
ATOM 685 O O . ILE A 1 84 ? -22.295 4.171 17.431 1.00 82.56 84 ILE A O 1
ATOM 689 N N . LYS A 1 85 ? -21.572 4.913 15.458 1.00 81.06 85 LYS A N 1
ATOM 690 C CA . LYS A 1 85 ? -22.705 5.827 15.274 1.00 81.06 85 LYS A CA 1
ATOM 691 C C . LYS A 1 85 ? -24.040 5.090 15.101 1.00 81.06 85 LYS A C 1
ATOM 693 O O . LYS A 1 85 ? -25.074 5.600 15.516 1.00 81.06 85 LYS A O 1
ATOM 698 N N . ALA A 1 86 ? -24.031 3.903 14.495 1.00 83.44 86 ALA A N 1
ATOM 699 C CA . ALA A 1 86 ? -25.218 3.063 14.353 1.00 83.44 86 ALA A CA 1
ATOM 700 C C . ALA A 1 86 ? -25.654 2.419 15.680 1.00 83.44 86 ALA A C 1
ATOM 702 O O . ALA A 1 86 ? -26.847 2.198 15.864 1.00 83.44 86 ALA A O 1
ATOM 703 N N . LEU A 1 87 ? -24.720 2.173 16.607 1.00 79.69 87 LEU A N 1
ATOM 704 C CA . LEU A 1 87 ? -25.019 1.689 17.961 1.00 79.69 87 LEU A CA 1
ATOM 705 C C . LEU A 1 87 ? -25.912 2.662 18.745 1.00 79.69 87 LEU A C 1
ATOM 707 O O . LEU A 1 87 ? -26.725 2.216 19.543 1.00 79.69 87 LEU A O 1
ATOM 711 N N . ASN A 1 88 ? -25.863 3.956 18.421 1.00 75.00 88 ASN A N 1
ATOM 712 C CA . ASN A 1 88 ? -26.729 4.982 19.009 1.00 75.00 88 ASN A CA 1
ATOM 713 C C . ASN A 1 88 ? -28.227 4.826 18.648 1.00 75.00 88 ASN A C 1
ATOM 715 O O . ASN A 1 88 ? -29.080 5.527 19.171 1.00 75.00 88 ASN A O 1
ATOM 719 N N . LYS A 1 89 ? -28.574 3.921 17.720 1.00 78.69 89 LYS A N 1
ATOM 720 C CA . LYS A 1 89 ? -29.973 3.603 17.383 1.00 78.69 89 LYS A CA 1
ATOM 721 C C . LYS A 1 89 ? -30.572 2.496 18.254 1.00 78.69 89 LYS A C 1
ATOM 723 O O . LYS A 1 89 ? -31.765 2.232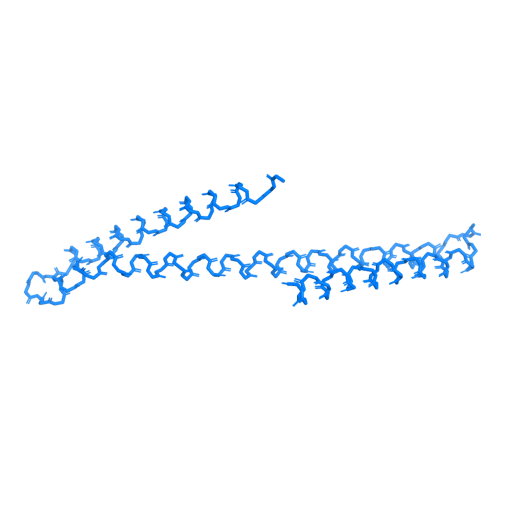 18.132 1.00 78.69 89 LYS A O 1
ATOM 728 N N . TYR A 1 90 ? -29.767 1.815 19.071 1.00 78.44 90 TYR A N 1
ATOM 729 C CA . TYR A 1 90 ? -30.239 0.705 19.893 1.00 78.44 90 TYR A CA 1
ATOM 730 C C . TYR A 1 90 ? -30.629 1.195 21.292 1.00 78.44 90 TYR A C 1
ATOM 732 O O . TYR A 1 90 ? -29.821 1.851 21.945 1.00 78.44 90 TYR A O 1
ATOM 740 N N . PRO A 1 91 ? -31.816 0.820 21.802 1.00 70.94 91 PRO A N 1
ATOM 741 C CA . PRO A 1 91 ? -32.336 1.310 23.082 1.00 70.94 91 PRO A CA 1
ATOM 742 C C . PRO A 1 91 ? -31.587 0.781 24.319 1.00 70.94 91 PRO A C 1
ATOM 744 O O . PRO A 1 91 ? -31.869 1.208 25.432 1.00 70.94 91 PRO A O 1
ATOM 747 N N . HIS A 1 92 ? -30.645 -0.152 24.148 1.00 75.31 92 HIS A N 1
ATOM 748 C CA . HIS A 1 92 ? -29.884 -0.779 25.237 1.00 75.31 92 HIS A CA 1
ATOM 749 C C . HIS A 1 92 ? -28.458 -0.240 25.400 1.00 75.31 92 HIS A C 1
ATOM 751 O O . HIS A 1 92 ?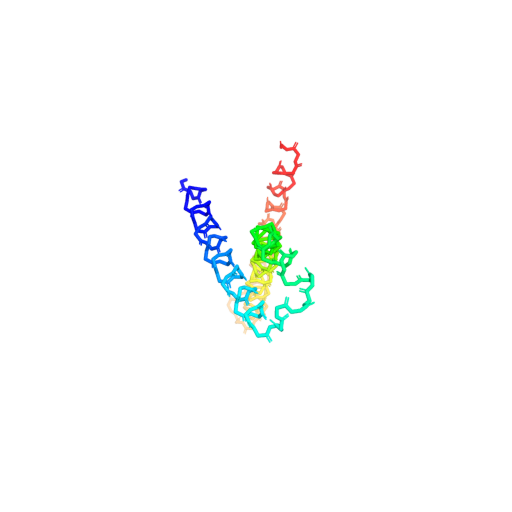 -27.728 -0.712 26.267 1.00 75.31 92 HIS A O 1
ATOM 757 N N . VAL A 1 93 ? -28.036 0.710 24.564 1.00 75.00 93 VAL A N 1
ATOM 758 C CA . VAL A 1 93 ? -26.676 1.257 24.606 1.00 75.00 93 VAL A CA 1
ATOM 759 C C . VAL A 1 93 ? -26.702 2.593 25.339 1.00 75.00 93 VAL A C 1
ATOM 761 O O . VAL A 1 93 ? -27.427 3.501 24.947 1.00 75.00 93 VAL A O 1
ATOM 764 N N . THR A 1 94 ? -25.897 2.722 26.394 1.00 81.06 94 THR A N 1
ATOM 765 C CA . THR A 1 94 ? -25.783 3.979 27.142 1.00 81.06 94 THR A CA 1
ATOM 766 C C . THR A 1 94 ? -24.810 4.918 26.426 1.00 81.06 94 THR A C 1
ATOM 768 O O . THR A 1 94 ? -23.749 4.487 25.973 1.00 81.06 94 THR A O 1
ATOM 771 N N . ASP A 1 95 ? -25.088 6.225 26.402 1.00 80.25 95 ASP A N 1
ATOM 772 C CA . ASP A 1 95 ? -24.186 7.243 25.826 1.00 80.25 95 ASP A CA 1
ATOM 773 C C . ASP A 1 95 ? -22.757 7.188 26.399 1.00 80.25 95 ASP A C 1
ATOM 775 O O . ASP A 1 95 ? -21.773 7.500 25.721 1.00 80.25 95 ASP A O 1
ATOM 779 N N . LYS A 1 96 ? -22.622 6.739 27.654 1.00 82.69 96 LYS A N 1
ATOM 780 C CA . LYS A 1 96 ? -21.332 6.496 28.312 1.00 82.69 96 LYS A CA 1
ATOM 781 C C . LYS A 1 96 ? -20.498 5.440 27.581 1.00 82.69 96 LYS A C 1
ATOM 783 O O . LYS A 1 96 ? -19.303 5.659 27.388 1.00 82.69 96 LYS A O 1
ATOM 788 N N . ASP A 1 97 ? -21.116 4.355 27.125 1.00 79.06 97 ASP A N 1
ATOM 789 C CA . ASP A 1 97 ? -20.434 3.259 26.428 1.00 79.06 97 ASP A CA 1
ATOM 790 C C . ASP A 1 97 ? -19.981 3.695 25.031 1.00 79.06 97 ASP A C 1
ATOM 792 O O . ASP A 1 97 ? -18.882 3.359 24.590 1.00 79.06 97 ASP A O 1
ATOM 796 N N . ILE A 1 98 ? -20.785 4.525 24.358 1.00 80.94 98 ILE A N 1
ATOM 797 C CA . ILE A 1 98 ? -20.457 5.106 23.048 1.00 80.94 98 ILE A CA 1
ATOM 798 C C . ILE A 1 98 ? -19.265 6.063 23.165 1.00 80.94 98 ILE A C 1
ATOM 800 O O . ILE A 1 98 ? -18.335 6.005 22.352 1.00 80.94 98 ILE A O 1
ATOM 804 N N . ASN A 1 99 ? -19.257 6.920 24.188 1.00 83.56 99 ASN A N 1
ATOM 805 C CA . ASN A 1 99 ? -18.141 7.827 24.457 1.00 83.56 99 ASN A CA 1
ATOM 806 C C . ASN A 1 99 ? -16.861 7.063 24.810 1.00 83.56 99 ASN A C 1
ATOM 808 O O . ASN A 1 99 ? -15.779 7.415 24.335 1.00 83.56 99 ASN A O 1
ATOM 812 N N . LEU A 1 100 ? -16.981 5.984 25.582 1.00 86.81 100 LEU A N 1
ATOM 813 C CA . LEU A 1 100 ? -15.862 5.120 25.938 1.00 86.81 100 LEU A CA 1
ATOM 814 C C . LEU A 1 100 ? -15.288 4.411 24.700 1.00 86.81 100 LEU A C 1
ATOM 816 O O . LEU A 1 100 ? -14.073 4.445 24.492 1.00 86.81 100 LEU A O 1
ATOM 820 N N . LEU A 1 101 ? -16.138 3.874 23.817 1.00 82.44 101 LEU A N 1
ATOM 821 C CA . LEU A 1 101 ? -15.700 3.276 22.549 1.00 82.44 101 LEU A CA 1
ATOM 822 C C . LEU A 1 101 ? -15.017 4.300 21.632 1.00 82.44 101 LEU A C 1
ATOM 824 O O . LEU A 1 101 ? -13.986 4.015 21.025 1.00 82.44 101 LEU A O 1
ATOM 828 N N . THR A 1 102 ? -15.570 5.510 21.545 1.00 85.00 102 THR A N 1
ATOM 829 C CA . THR A 1 102 ? -15.007 6.598 20.729 1.00 85.00 102 THR A CA 1
ATOM 830 C C . THR A 1 102 ? -13.630 7.023 21.242 1.00 85.00 102 THR A C 1
ATOM 832 O O . THR A 1 102 ? -12.705 7.254 20.453 1.00 85.00 102 THR A O 1
ATOM 835 N N . LYS A 1 103 ? -13.460 7.059 22.568 1.00 87.94 103 LYS A N 1
ATOM 836 C CA . LYS A 1 103 ? -12.173 7.330 23.210 1.00 87.94 103 LYS A CA 1
ATOM 837 C C . LYS A 1 103 ? -11.159 6.220 22.924 1.00 87.94 103 LYS A C 1
ATOM 839 O O . LYS A 1 103 ? -10.053 6.524 22.491 1.00 87.94 103 LYS A O 1
ATOM 844 N N . MET A 1 104 ? -11.550 4.947 23.043 1.00 85.81 104 MET A N 1
ATOM 845 C CA . MET A 1 104 ? -10.677 3.809 22.717 1.00 85.81 104 MET A CA 1
ATOM 846 C C . MET A 1 104 ? -10.187 3.827 21.263 1.00 85.81 104 MET A C 1
ATOM 848 O O . MET A 1 104 ? -9.015 3.545 21.011 1.00 85.81 104 MET A O 1
ATOM 852 N N . VAL A 1 105 ? -11.059 4.173 20.309 1.00 85.94 105 VAL A N 1
ATOM 853 C CA . VAL A 1 105 ? -10.682 4.301 18.889 1.00 85.94 105 VAL A CA 1
ATOM 854 C C . VAL A 1 105 ? -9.665 5.428 18.693 1.00 85.94 105 VAL A C 1
ATOM 856 O O . VAL A 1 105 ? -8.668 5.242 17.994 1.00 85.94 105 VAL A O 1
ATOM 859 N N . SER A 1 106 ? -9.874 6.574 19.345 1.00 83.88 106 SER A N 1
ATOM 860 C CA . SER A 1 106 ? -8.932 7.701 19.306 1.00 83.88 106 SER A CA 1
ATOM 861 C C . SER A 1 106 ? -7.572 7.336 19.916 1.00 83.88 106 SER A C 1
ATOM 863 O O . SER A 1 106 ? -6.535 7.588 19.304 1.00 83.88 106 SER A O 1
ATOM 865 N N . ASP A 1 107 ? -7.561 6.662 21.067 1.00 89.00 107 ASP A N 1
ATOM 866 C CA . ASP A 1 107 ? -6.335 6.232 21.753 1.00 89.00 107 ASP A CA 1
ATOM 867 C C . ASP A 1 107 ? -5.563 5.163 20.962 1.00 89.00 107 ASP A C 1
ATOM 869 O O . ASP A 1 107 ? -4.328 5.148 20.946 1.00 89.00 107 ASP A O 1
ATOM 873 N N . ALA A 1 108 ? -6.267 4.256 20.278 1.00 83.94 108 ALA A N 1
ATOM 874 C CA . ALA A 1 108 ? -5.649 3.298 19.362 1.00 83.94 108 ALA A CA 1
ATOM 875 C C . ALA A 1 108 ? -4.938 4.012 18.202 1.00 83.94 108 ALA A C 1
ATOM 877 O O . ALA A 1 108 ? -3.776 3.714 17.923 1.00 83.94 108 ALA A O 1
ATOM 878 N N . ARG A 1 109 ? -5.585 5.019 17.602 1.00 81.56 109 ARG A N 1
ATOM 879 C CA . ARG A 1 109 ? -5.004 5.811 16.512 1.00 81.56 109 ARG A CA 1
ATOM 880 C C . ARG A 1 109 ? -3.787 6.620 16.957 1.00 81.56 109 ARG A C 1
ATOM 882 O O . ARG A 1 109 ? -2.785 6.662 16.250 1.00 81.56 109 ARG A O 1
ATOM 889 N N . ILE A 1 110 ? -3.834 7.217 18.149 1.00 86.31 110 ILE A N 1
ATOM 890 C CA . ILE A 1 110 ? -2.686 7.935 18.724 1.00 86.31 110 ILE A CA 1
ATOM 891 C C . ILE A 1 110 ? -1.495 6.986 18.922 1.00 86.31 110 ILE A C 1
ATOM 893 O O . ILE A 1 110 ? -0.361 7.359 18.622 1.00 86.31 110 ILE A O 1
ATOM 897 N N . ARG A 1 111 ? -1.726 5.751 19.390 1.00 86.75 111 ARG A N 1
ATOM 898 C CA . ARG A 1 111 ? -0.659 4.743 19.533 1.00 86.75 111 ARG A CA 1
ATOM 899 C C . ARG A 1 111 ? -0.050 4.339 18.194 1.00 86.75 111 ARG A C 1
ATOM 901 O O . ARG A 1 111 ? 1.167 4.200 18.107 1.00 86.75 111 ARG A O 1
ATOM 908 N N . GLU A 1 112 ? -0.867 4.187 17.159 1.00 82.19 112 GLU A N 1
ATOM 909 C CA . GLU A 1 112 ? -0.387 3.869 15.813 1.00 82.19 112 GLU A CA 1
ATOM 910 C C . GLU A 1 112 ? 0.456 5.011 15.223 1.00 82.19 112 GLU A C 1
ATOM 912 O O . GLU A 1 112 ? 1.542 4.767 14.698 1.00 82.19 112 GLU A O 1
ATOM 917 N N . ILE A 1 113 ? 0.023 6.265 15.404 1.00 82.94 113 ILE A N 1
ATOM 918 C CA . ILE A 1 113 ? 0.795 7.452 15.005 1.00 82.94 113 ILE A CA 1
ATOM 919 C C . ILE A 1 113 ? 2.128 7.515 15.755 1.00 82.94 113 ILE A C 1
ATOM 921 O O . ILE A 1 113 ? 3.164 7.716 15.128 1.00 82.94 113 ILE A O 1
ATOM 925 N N . LYS A 1 114 ? 2.135 7.283 17.074 1.00 85.81 114 LYS A N 1
ATOM 926 C CA . LYS A 1 114 ? 3.380 7.224 17.859 1.00 85.81 114 LYS A CA 1
ATOM 927 C C . LYS A 1 114 ? 4.333 6.147 17.343 1.00 85.81 114 LYS A C 1
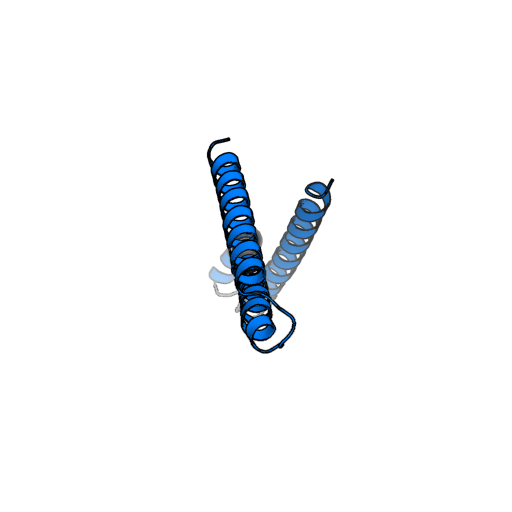ATOM 929 O O . LYS A 1 114 ? 5.526 6.397 17.237 1.00 85.81 114 LYS A O 1
ATOM 934 N N . LYS A 1 115 ? 3.813 4.971 16.981 1.00 84.69 115 LYS A N 1
ATOM 935 C CA . LYS A 1 115 ? 4.622 3.888 16.411 1.00 84.69 115 LYS A CA 1
ATOM 936 C C . LYS A 1 115 ? 5.226 4.278 15.058 1.00 84.69 115 LYS A C 1
ATOM 938 O O . LYS A 1 115 ? 6.400 4.004 14.839 1.00 84.69 115 LYS A O 1
ATOM 943 N N . MET A 1 116 ? 4.455 4.942 14.191 1.00 80.19 116 MET A N 1
ATOM 944 C CA . MET A 1 116 ? 4.965 5.471 12.918 1.00 80.19 116 MET A CA 1
ATOM 945 C C . MET A 1 116 ? 6.061 6.520 13.128 1.00 80.19 116 MET A C 1
ATOM 947 O O . MET A 1 116 ? 7.081 6.462 12.449 1.00 80.19 116 MET A O 1
ATOM 951 N N . ILE A 1 117 ? 5.873 7.448 14.072 1.00 83.69 117 ILE A N 1
ATOM 952 C CA . ILE A 1 117 ? 6.875 8.473 14.400 1.00 83.69 117 ILE A CA 1
ATOM 953 C C . ILE A 1 117 ? 8.167 7.820 14.893 1.00 83.69 117 ILE A C 1
ATOM 955 O O . ILE A 1 117 ? 9.234 8.164 14.404 1.00 83.69 117 ILE A O 1
ATOM 959 N N . ASN A 1 118 ? 8.080 6.843 15.797 1.00 86.50 118 ASN A N 1
ATOM 960 C CA . ASN A 1 118 ? 9.273 6.158 16.294 1.00 86.50 118 ASN A CA 1
ATOM 961 C C . ASN A 1 118 ? 10.019 5.429 15.165 1.00 86.50 118 ASN A C 1
ATOM 963 O O . ASN A 1 118 ? 11.231 5.539 15.081 1.00 86.50 118 ASN A O 1
ATOM 967 N N . SER A 1 119 ? 9.304 4.791 14.230 1.00 80.06 119 SER A N 1
ATOM 968 C CA . SER A 1 119 ? 9.928 4.151 13.058 1.00 80.06 119 SER A CA 1
ATOM 969 C C . SER A 1 119 ? 10.518 5.113 12.013 1.00 80.06 119 SER A C 1
ATOM 971 O O . SER A 1 119 ? 11.043 4.650 11.009 1.00 80.06 119 SER A O 1
ATOM 973 N N . LEU A 1 120 ? 10.344 6.428 12.187 1.00 71.31 120 LEU A N 1
ATOM 974 C CA . LEU A 1 120 ? 10.931 7.480 11.345 1.00 71.31 120 LEU A CA 1
ATOM 975 C C . LEU A 1 120 ? 12.130 8.169 12.017 1.00 71.31 120 LEU A C 1
ATOM 977 O O . LEU A 1 120 ? 12.849 8.903 11.343 1.00 71.31 120 LEU A O 1
ATOM 981 N N . VAL A 1 121 ? 12.272 8.015 13.337 1.00 74.81 121 VAL A N 1
ATOM 982 C CA . VAL A 1 121 ? 13.345 8.618 14.145 1.00 74.81 121 VAL A CA 1
ATOM 983 C C . VAL A 1 121 ? 14.518 7.645 14.326 1.00 74.81 121 VAL A C 1
ATOM 985 O O . VAL A 1 121 ? 15.645 8.111 14.480 1.00 74.81 121 VAL A O 1
ATOM 988 N N . ASP A 1 122 ? 14.254 6.336 14.265 1.00 46.66 122 ASP A N 1
ATOM 989 C CA . ASP A 1 122 ? 15.258 5.265 14.144 1.00 46.66 122 ASP A CA 1
ATOM 990 C C . ASP A 1 122 ? 15.677 5.040 12.678 1.00 46.66 122 ASP A C 1
ATOM 992 O O . ASP A 1 122 ? 16.877 4.768 12.440 1.00 46.66 122 ASP A O 1
#